Protein AF-A0AB38R4B4-F1 (afdb_monomer_lite)

Foldseek 3Di:
DDDPLQDALVNVCVVCVVVVHDDDSVVSNVVCVVVVRDHDDDDDDDDPDPVPDPDPPPDDPPPDPDPDDDDD

Sequence (72 aa):
MKSRKIYGSPKITQELHKQGIRVSQKTVARIMSEEGLRSITVRQFKATTNSNHPYNVYEQSIETKLPSNGSE

Secondary structure (DSSP, 8-state):
----S---HHHHHHHHHHTT----HHHHHHHHHHTT------------------------------------

InterPro domains:
  IPR025948 HTH-like domain [PF13276] (2-44)
  IPR050900 Transposase IS3/IS150/IS904 [PTHR46889] (2-66)

pLDDT: mean 73.06, std 17.06, range [39.47, 94.0]

Radius of gyration: 28.22 Å; chains: 1; bounding box: 41×39×79 Å

Structure (mmCIF, N/CA/C/O backbone):
data_AF-A0AB38R4B4-F1
#
_entry.id   AF-A0AB38R4B4-F1
#
loop_
_atom_site.group_PDB
_atom_site.id
_atom_site.type_symbol
_atom_site.label_atom_id
_atom_site.label_alt_id
_atom_site.label_comp_id
_atom_site.label_asym_id
_atom_site.label_entity_id
_atom_site.label_seq_id
_atom_site.pdbx_PDB_ins_code
_atom_site.Cartn_x
_atom_site.Cartn_y
_atom_site.Cartn_z
_atom_site.occupancy
_atom_site.B_iso_or_equiv
_atom_site.auth_seq_id
_atom_site.auth_comp_id
_atom_site.auth_asym_id
_atom_site.auth_atom_id
_atom_site.pdbx_PDB_model_num
ATOM 1 N N . MET A 1 1 ? -15.499 -11.097 -10.489 1.00 41.22 1 MET A N 1
ATOM 2 C CA . MET A 1 1 ? -14.576 -9.939 -10.596 1.00 41.22 1 MET A CA 1
ATOM 3 C C . MET A 1 1 ? -13.279 -10.273 -9.871 1.00 41.22 1 MET A C 1
ATOM 5 O O . MET A 1 1 ? -13.341 -10.640 -8.708 1.00 41.22 1 MET A O 1
ATOM 9 N N . LYS A 1 2 ? -12.119 -10.217 -10.539 1.00 51.38 2 LYS A N 1
ATOM 10 C CA . LYS A 1 2 ? -10.818 -10.560 -9.935 1.00 51.38 2 LYS A CA 1
ATOM 11 C C . LYS A 1 2 ? -10.014 -9.272 -9.736 1.00 51.38 2 LYS A C 1
ATOM 13 O O . LYS A 1 2 ? -9.730 -8.566 -10.699 1.00 51.38 2 LYS A O 1
ATOM 18 N N . SER A 1 3 ? -9.696 -8.939 -8.485 1.00 61.06 3 SER A N 1
ATOM 19 C CA . SER A 1 3 ? -8.823 -7.810 -8.139 1.00 61.06 3 SER A CA 1
ATOM 20 C C . SER A 1 3 ? -7.459 -7.993 -8.815 1.00 61.06 3 SER A C 1
ATOM 22 O O . SER A 1 3 ? -6.847 -9.054 -8.698 1.00 61.06 3 SER A O 1
ATOM 24 N N . ARG A 1 4 ? -6.951 -6.961 -9.504 1.00 67.25 4 ARG A N 1
ATOM 25 C CA . ARG A 1 4 ? -5.647 -6.986 -10.202 1.00 67.25 4 ARG A CA 1
ATOM 26 C C . ARG A 1 4 ? -4.431 -7.043 -9.254 1.00 67.25 4 ARG A C 1
ATOM 28 O O . ARG A 1 4 ? -3.314 -6.793 -9.686 1.00 67.25 4 ARG A O 1
ATOM 35 N N . LYS A 1 5 ? -4.637 -7.314 -7.956 1.00 66.69 5 LYS A N 1
ATOM 36 C CA . LYS A 1 5 ? -3.617 -7.281 -6.886 1.00 66.69 5 LYS A CA 1
ATOM 37 C C . LYS A 1 5 ? -2.837 -5.952 -6.813 1.00 66.69 5 LYS A C 1
ATOM 39 O O . LYS A 1 5 ? -1.746 -5.892 -6.263 1.00 66.69 5 LYS A O 1
ATOM 44 N N . ILE A 1 6 ? -3.404 -4.869 -7.354 1.00 72.56 6 ILE A N 1
ATOM 45 C CA . ILE A 1 6 ? -2.813 -3.515 -7.353 1.00 72.56 6 ILE A CA 1
ATOM 46 C C . ILE A 1 6 ? -3.015 -2.834 -5.988 1.00 72.56 6 ILE A C 1
ATOM 48 O O . ILE A 1 6 ? -2.297 -1.906 -5.617 1.00 72.56 6 ILE A O 1
ATOM 52 N N . TYR A 1 7 ? -4.028 -3.261 -5.236 1.00 80.25 7 TYR A N 1
ATOM 53 C CA . TYR A 1 7 ? -4.399 -2.637 -3.974 1.00 80.25 7 TYR A CA 1
ATOM 54 C C . TYR A 1 7 ? -3.426 -3.044 -2.862 1.00 80.25 7 TYR A C 1
ATOM 56 O O . TYR A 1 7 ? -3.284 -4.222 -2.548 1.00 80.25 7 TYR A O 1
ATOM 64 N N . GLY A 1 8 ? -2.748 -2.050 -2.288 1.00 84.31 8 GLY A N 1
ATOM 65 C CA . GLY A 1 8 ? -1.956 -2.193 -1.068 1.00 84.31 8 GLY A CA 1
ATOM 66 C C . GLY A 1 8 ? -2.760 -1.864 0.187 1.00 84.31 8 GLY A C 1
ATOM 67 O O . GLY A 1 8 ? -3.887 -1.367 0.096 1.00 84.31 8 GLY A O 1
ATOM 68 N N . SER A 1 9 ? -2.133 -2.038 1.355 1.00 85.81 9 SER A N 1
ATOM 69 C CA . SER A 1 9 ? -2.750 -1.731 2.650 1.00 85.81 9 SER A CA 1
ATOM 70 C C . SER A 1 9 ? -3.370 -0.326 2.743 1.00 85.81 9 SER A C 1
ATOM 72 O O . SER A 1 9 ? -4.469 -0.243 3.294 1.00 85.81 9 SER A O 1
ATOM 74 N N . PRO A 1 10 ? -2.813 0.762 2.153 1.00 89.12 10 PRO A N 1
ATOM 75 C CA . PRO A 1 10 ? -3.459 2.075 2.213 1.00 89.12 10 PRO A CA 1
ATOM 76 C C . PRO A 1 10 ? -4.800 2.114 1.468 1.00 89.12 10 PRO A C 1
ATOM 78 O O . PRO A 1 10 ? -5.793 2.599 2.002 1.00 89.12 10 PRO A O 1
ATOM 81 N N . LYS A 1 11 ? -4.849 1.573 0.241 1.00 87.50 11 LYS A N 1
ATOM 82 C CA . LYS A 1 11 ? -6.064 1.604 -0.591 1.00 87.50 11 LYS A CA 1
ATOM 83 C C . LYS A 1 11 ? -7.152 0.692 -0.033 1.00 87.50 11 LYS A C 1
ATOM 85 O O . LYS A 1 11 ? -8.318 1.062 -0.055 1.00 87.50 11 LYS A O 1
ATOM 90 N N . ILE A 1 12 ? -6.763 -0.474 0.484 1.00 88.19 12 ILE A N 1
ATOM 91 C CA . ILE A 1 12 ? -7.695 -1.409 1.123 1.00 88.19 12 ILE A CA 1
ATOM 92 C C . ILE A 1 12 ? -8.291 -0.774 2.382 1.00 88.19 12 ILE A C 1
ATOM 94 O O . ILE A 1 12 ? -9.500 -0.817 2.566 1.00 88.19 12 ILE A O 1
ATOM 98 N N . THR A 1 13 ? -7.472 -0.112 3.205 1.00 91.44 13 THR A N 1
ATOM 99 C CA . THR A 1 13 ? -7.952 0.577 4.416 1.00 91.44 13 THR A CA 1
ATOM 100 C C . THR A 1 13 ? -8.969 1.670 4.083 1.00 91.44 13 THR A C 1
ATOM 102 O O . THR A 1 13 ? -10.016 1.733 4.718 1.00 91.44 13 THR A O 1
ATOM 105 N N . GLN A 1 14 ? -8.707 2.493 3.061 1.00 90.25 14 GLN A N 1
ATOM 106 C CA . GLN A 1 14 ? -9.652 3.529 2.625 1.00 90.25 14 GLN A CA 1
ATOM 107 C C . GLN A 1 14 ? -10.982 2.942 2.148 1.00 90.25 14 GLN A C 1
ATOM 109 O O . GLN A 1 14 ? -12.039 3.485 2.453 1.00 90.25 14 GLN A O 1
ATOM 114 N N . GLU A 1 15 ? -10.943 1.835 1.407 1.00 90.19 15 GLU A N 1
ATOM 115 C CA . GLU A 1 15 ? -12.162 1.196 0.915 1.00 90.19 15 GLU A CA 1
ATOM 116 C C . GLU A 1 15 ? -12.974 0.569 2.055 1.00 90.19 15 GLU A C 1
ATOM 118 O O . GLU A 1 15 ? -14.191 0.722 2.101 1.00 90.19 15 GLU A O 1
ATOM 123 N N . LEU A 1 16 ? -12.300 -0.040 3.035 1.00 91.31 16 LEU A N 1
ATOM 124 C CA . LEU A 1 16 ? -12.940 -0.545 4.251 1.00 91.31 16 LEU A CA 1
ATOM 125 C C . LEU A 1 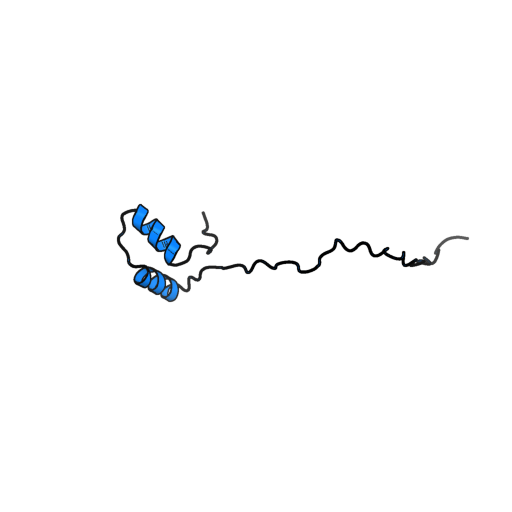16 ? -13.584 0.589 5.058 1.00 91.31 16 LEU A C 1
ATOM 127 O O . LEU A 1 16 ? -14.709 0.443 5.529 1.00 91.31 16 LEU A O 1
ATOM 131 N N . HIS A 1 17 ? -12.934 1.752 5.148 1.00 93.31 17 HIS A N 1
ATOM 132 C CA . HIS A 1 17 ? -13.508 2.924 5.819 1.00 93.31 17 HIS A CA 1
ATOM 133 C C . HIS A 1 17 ? -14.763 3.444 5.114 1.00 93.31 17 HIS A C 1
ATOM 135 O O . HIS A 1 17 ? -15.727 3.789 5.793 1.00 93.31 17 HIS A O 1
ATOM 141 N N . LYS A 1 18 ? -14.802 3.451 3.774 1.00 92.12 18 LYS A N 1
ATOM 142 C CA . LYS A 1 18 ? -16.015 3.811 3.012 1.00 92.12 18 LYS A CA 1
ATOM 143 C C . LYS A 1 18 ? -17.172 2.845 3.254 1.00 92.12 18 LYS A C 1
ATOM 145 O O . LYS A 1 18 ? -18.324 3.256 3.216 1.00 92.12 18 LYS A O 1
ATOM 150 N N . GLN A 1 19 ? -16.864 1.580 3.521 1.00 92.50 19 GLN A N 1
ATOM 151 C CA . GLN A 1 19 ? -17.844 0.559 3.894 1.00 92.50 19 GLN A CA 1
ATOM 152 C C . GLN A 1 19 ? -18.245 0.635 5.380 1.00 92.50 19 GLN A C 1
ATOM 154 O O . GLN A 1 19 ? -19.004 -0.204 5.853 1.00 92.50 19 GLN A O 1
ATOM 159 N N . GLY A 1 20 ? -17.741 1.623 6.131 1.00 93.12 20 GLY A N 1
ATOM 160 C CA . GLY A 1 20 ? -18.030 1.813 7.556 1.00 93.12 20 GLY A CA 1
ATOM 161 C C . GLY A 1 20 ? -17.171 0.962 8.496 1.00 93.12 20 GLY A C 1
ATOM 162 O O . GLY A 1 20 ? -17.344 1.015 9.713 1.00 93.12 20 GLY A O 1
ATOM 163 N N . ILE A 1 21 ? -16.212 0.200 7.969 1.00 92.31 21 ILE A N 1
ATOM 164 C CA . ILE A 1 21 ? -15.349 -0.684 8.753 1.00 92.31 21 ILE A CA 1
ATOM 165 C C . ILE A 1 21 ? -14.135 0.112 9.244 1.00 92.31 21 ILE A C 1
ATOM 167 O O . ILE A 1 21 ? -13.222 0.415 8.476 1.00 92.31 21 ILE A O 1
ATOM 171 N N . ARG A 1 22 ? -14.077 0.429 10.544 1.00 92.44 22 ARG A N 1
ATOM 172 C CA . ARG A 1 22 ? -12.905 1.082 11.158 1.00 92.44 22 ARG A CA 1
ATOM 173 C C . ARG A 1 22 ? -11.795 0.069 11.420 1.00 92.44 22 ARG A C 1
ATOM 175 O O . ARG A 1 22 ? -11.786 -0.608 12.441 1.00 92.44 22 ARG A O 1
ATOM 182 N N . VAL A 1 23 ? -10.813 0.027 10.525 1.00 92.62 23 VAL A N 1
ATOM 183 C CA . VAL A 1 23 ? -9.574 -0.748 10.702 1.00 92.62 23 VAL A CA 1
ATOM 184 C C . VAL A 1 23 ? -8.341 0.132 10.560 1.00 92.62 23 VAL A C 1
ATOM 186 O O . VAL A 1 23 ? -8.340 1.114 9.818 1.00 92.62 23 VAL A O 1
ATOM 189 N N . SER A 1 24 ? -7.272 -0.222 11.272 1.00 93.00 24 SER A N 1
ATOM 190 C CA . SER A 1 24 ? -5.979 0.435 11.097 1.00 93.00 24 SER A CA 1
ATOM 191 C C . SER A 1 24 ? -5.251 -0.127 9.875 1.00 93.00 24 SER A C 1
ATOM 193 O O . SER A 1 24 ? -5.355 -1.316 9.564 1.00 93.00 24 SER A O 1
ATOM 195 N N . GLN A 1 25 ? -4.433 0.700 9.225 1.00 91.38 25 GLN A N 1
ATOM 196 C CA . GLN A 1 25 ? -3.603 0.243 8.110 1.00 91.38 25 GLN A CA 1
ATOM 197 C C . GLN A 1 25 ? -2.620 -0.866 8.529 1.00 91.38 25 GLN A C 1
ATOM 199 O O . GLN A 1 25 ? -2.338 -1.760 7.733 1.00 91.38 25 GLN A O 1
ATOM 204 N N . LYS A 1 26 ? -2.129 -0.850 9.779 1.00 94.00 26 LYS A N 1
ATOM 205 C CA . LYS A 1 26 ? -1.275 -1.917 10.332 1.00 94.00 26 LYS A CA 1
ATOM 206 C C . LYS A 1 26 ? -2.002 -3.258 10.375 1.00 94.00 26 LYS A C 1
ATOM 208 O O . LYS A 1 26 ? -1.418 -4.268 9.997 1.00 94.00 26 LYS A O 1
ATOM 213 N N . THR A 1 27 ? -3.267 -3.260 10.793 1.00 93.12 27 THR A N 1
ATOM 214 C CA . THR A 1 27 ? -4.106 -4.466 10.822 1.00 93.12 27 THR A CA 1
ATOM 215 C C . THR A 1 27 ? -4.272 -5.031 9.416 1.00 93.12 27 THR A C 1
ATOM 217 O O . THR A 1 27 ? -4.015 -6.207 9.191 1.00 93.12 27 THR A O 1
ATOM 220 N N . VAL A 1 28 ? -4.604 -4.173 8.447 1.00 91.88 28 VAL A N 1
ATOM 221 C CA . VAL A 1 28 ? -4.739 -4.576 7.042 1.00 91.88 28 VAL A CA 1
ATOM 222 C C . VAL A 1 28 ? -3.417 -5.106 6.489 1.00 91.88 28 VAL A C 1
ATOM 224 O O . VAL A 1 28 ? -3.407 -6.139 5.836 1.00 91.88 28 VAL A O 1
ATOM 227 N N . ALA A 1 29 ? -2.293 -4.443 6.770 1.00 90.62 29 ALA A N 1
ATOM 228 C CA . ALA A 1 29 ? -0.975 -4.900 6.334 1.00 90.62 29 ALA A CA 1
ATOM 229 C C . ALA A 1 29 ? -0.608 -6.271 6.920 1.00 90.62 29 ALA A C 1
ATOM 231 O O . ALA A 1 29 ? -0.030 -7.094 6.220 1.00 90.62 29 ALA A O 1
ATOM 232 N N . ARG A 1 30 ? -0.968 -6.531 8.180 1.00 92.75 30 ARG A N 1
ATOM 233 C CA . ARG A 1 30 ? -0.729 -7.821 8.827 1.00 92.75 30 ARG A CA 1
ATOM 234 C C . ARG A 1 30 ? -1.567 -8.935 8.200 1.00 92.75 30 ARG A C 1
ATOM 236 O O . ARG A 1 30 ? -0.991 -9.945 7.823 1.00 92.75 30 ARG A O 1
ATOM 243 N N . ILE A 1 31 ? -2.864 -8.701 7.991 1.00 90.81 31 ILE A N 1
ATOM 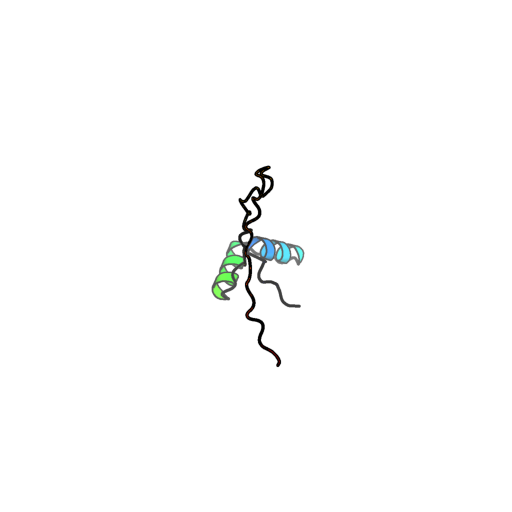244 C CA . ILE A 1 31 ? -3.751 -9.640 7.282 1.00 90.81 31 ILE A CA 1
ATOM 245 C C . ILE A 1 31 ? -3.229 -9.895 5.865 1.00 90.81 31 ILE A C 1
ATOM 247 O O . ILE A 1 31 ? -3.164 -11.031 5.418 1.00 90.81 31 ILE A O 1
ATOM 251 N N . MET A 1 32 ? -2.792 -8.846 5.158 1.00 89.50 32 MET A N 1
ATOM 252 C CA . MET A 1 32 ? -2.186 -9.001 3.837 1.00 89.50 32 MET A CA 1
ATOM 253 C C . MET A 1 32 ? -0.948 -9.904 3.872 1.00 89.50 32 MET A C 1
ATOM 255 O O . MET A 1 32 ? -0.804 -10.745 2.995 1.00 89.50 32 MET A O 1
ATOM 259 N N . SER A 1 33 ? -0.073 -9.758 4.868 1.00 88.81 33 SER A N 1
ATOM 260 C CA . SER A 1 33 ? 1.109 -10.614 5.015 1.00 88.81 33 SER A CA 1
ATOM 261 C C . SER A 1 33 ? 0.758 -12.057 5.382 1.00 88.81 33 SER A C 1
ATOM 263 O O . SER A 1 33 ? 1.344 -12.971 4.808 1.00 88.81 33 SER A O 1
ATOM 265 N N . GLU A 1 34 ? -0.189 -12.261 6.303 1.00 91.06 34 GLU A N 1
ATOM 266 C CA . GLU A 1 34 ? -0.669 -13.586 6.730 1.00 91.06 34 GLU A CA 1
ATOM 267 C C . GLU A 1 34 ? -1.296 -14.353 5.552 1.00 91.06 34 GLU A C 1
ATOM 269 O O . GLU A 1 34 ? -1.004 -15.528 5.350 1.00 91.06 34 GLU A O 1
ATOM 274 N N . GLU A 1 35 ? -2.041 -13.657 4.692 1.00 88.62 35 GLU A N 1
ATOM 275 C CA . GLU A 1 35 ? -2.666 -14.211 3.483 1.00 88.62 35 GLU A CA 1
ATOM 276 C C . GLU A 1 35 ? -1.726 -14.247 2.257 1.00 88.62 35 GLU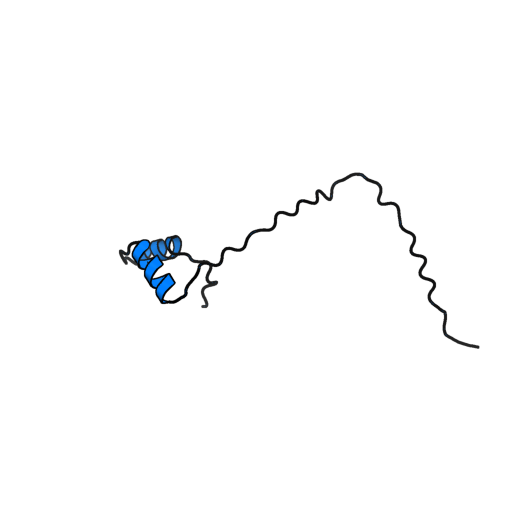 A C 1
ATOM 278 O O . GLU A 1 35 ? -2.139 -14.586 1.144 1.00 88.62 35 GLU A O 1
ATOM 283 N N . GLY A 1 36 ? -0.459 -13.837 2.402 1.00 84.81 36 GLY A N 1
ATOM 284 C CA . GLY A 1 36 ? 0.508 -13.774 1.295 1.00 84.81 36 GLY A CA 1
ATOM 285 C C . GLY A 1 36 ? 0.141 -12.775 0.182 1.00 84.81 36 GLY A C 1
ATOM 286 O O . GLY A 1 36 ? 0.623 -12.867 -0.954 1.00 84.81 36 GLY A O 1
ATOM 287 N N . LEU A 1 37 ? -0.725 -11.806 0.478 1.00 84.75 37 LEU A N 1
ATOM 288 C CA . LEU A 1 37 ? -1.157 -10.750 -0.427 1.00 84.75 37 LEU A CA 1
ATOM 289 C C . LEU A 1 37 ? -0.120 -9.624 -0.470 1.00 84.75 37 LEU A C 1
ATOM 291 O O . LEU A 1 37 ? 0.150 -8.941 0.513 1.00 84.75 37 LEU A O 1
ATOM 295 N N . ARG A 1 38 ? 0.405 -9.356 -1.666 1.00 80.44 38 ARG A N 1
ATOM 296 C CA . ARG A 1 38 ? 1.315 -8.233 -1.932 1.00 80.44 38 ARG A CA 1
ATOM 297 C C . ARG A 1 38 ? 0.753 -7.3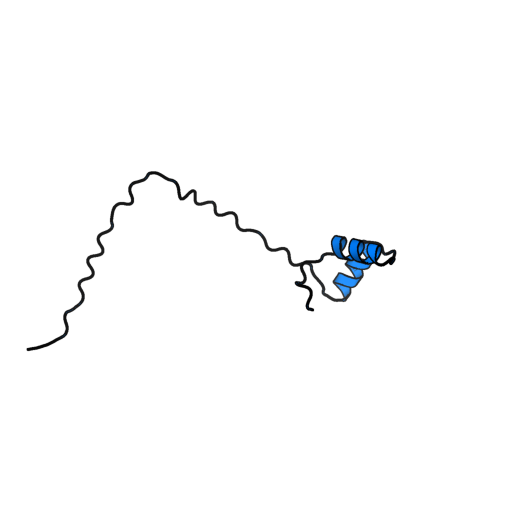15 -3.006 1.00 80.44 38 ARG A C 1
ATOM 299 O O . ARG A 1 38 ? 0.201 -7.793 -3.999 1.00 80.44 38 ARG A O 1
ATOM 306 N N . SER A 1 39 ? 0.928 -6.005 -2.831 1.00 80.81 39 SER A N 1
ATOM 307 C CA . SER A 1 39 ? 0.606 -5.036 -3.878 1.00 80.81 39 SER A CA 1
ATOM 308 C C . SER A 1 39 ? 1.585 -5.178 -5.038 1.00 80.81 39 SER A C 1
ATOM 310 O O . SER A 1 39 ? 2.799 -5.108 -4.842 1.00 80.81 39 SER A O 1
ATOM 312 N N . ILE A 1 40 ? 1.065 -5.341 -6.250 1.00 78.94 40 ILE A N 1
ATOM 313 C CA . ILE A 1 40 ? 1.873 -5.323 -7.466 1.00 78.94 40 ILE A CA 1
ATOM 314 C C . ILE A 1 40 ? 2.123 -3.864 -7.852 1.00 78.94 40 ILE A C 1
ATOM 316 O O . ILE A 1 40 ? 1.204 -3.166 -8.283 1.00 78.94 40 ILE A O 1
ATOM 320 N N . THR A 1 41 ? 3.374 -3.424 -7.732 1.00 72.81 41 THR A N 1
ATOM 321 C CA . THR A 1 41 ? 3.841 -2.153 -8.298 1.00 72.81 41 THR A CA 1
ATOM 322 C C . THR A 1 41 ? 4.678 -2.462 -9.532 1.00 72.81 41 THR A C 1
ATOM 324 O O . THR A 1 41 ? 5.763 -3.028 -9.422 1.00 72.81 41 THR A O 1
ATOM 327 N N . VAL A 1 42 ? 4.179 -2.110 -10.717 1.00 70.00 42 VAL A N 1
ATOM 328 C CA . VAL A 1 42 ? 4.963 -2.175 -11.957 1.00 70.00 42 VAL A CA 1
ATOM 329 C C . VAL A 1 42 ? 5.850 -0.935 -12.055 1.00 70.00 42 VAL A C 1
ATOM 331 O O . VAL A 1 42 ? 5.357 0.193 -12.028 1.00 70.00 42 VAL A O 1
ATOM 334 N N . ARG A 1 43 ? 7.169 -1.134 -12.157 1.00 69.25 43 ARG A N 1
ATOM 335 C CA . ARG A 1 43 ? 8.115 -0.053 -12.454 1.00 69.25 43 ARG A CA 1
ATOM 336 C C . ARG A 1 43 ? 7.895 0.373 -13.903 1.00 69.25 43 ARG A C 1
ATOM 338 O O . ARG A 1 43 ? 8.135 -0.419 -14.809 1.00 69.25 43 ARG A O 1
ATOM 345 N N . GLN A 1 44 ? 7.447 1.607 -14.126 1.00 68.75 44 GLN A N 1
ATOM 346 C CA . GLN A 1 44 ? 7.389 2.148 -15.482 1.00 68.75 44 GLN A CA 1
ATOM 347 C C . GLN A 1 44 ? 8.821 2.367 -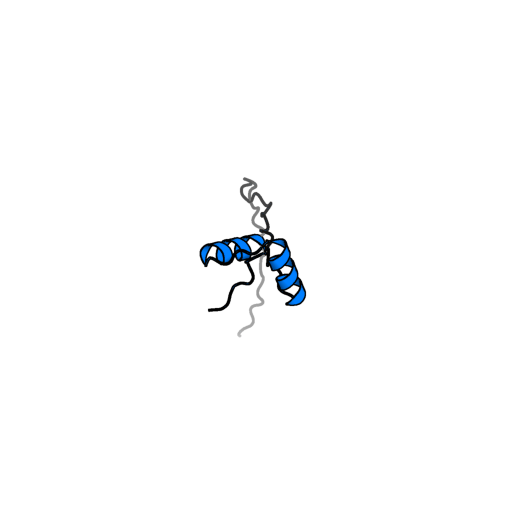15.982 1.00 68.75 44 GLN A C 1
ATOM 349 O O . GLN A 1 44 ? 9.599 3.091 -15.356 1.00 68.75 44 GLN A O 1
ATOM 354 N N . PHE A 1 45 ? 9.192 1.696 -17.072 1.00 72.19 45 PHE A N 1
ATOM 355 C CA . PHE A 1 45 ? 10.482 1.898 -17.723 1.00 72.19 45 PHE A CA 1
ATOM 356 C C . PHE A 1 45 ? 10.414 3.217 -18.501 1.00 72.19 45 PHE A C 1
ATOM 358 O O . PHE A 1 45 ? 9.626 3.348 -19.435 1.00 72.19 45 PHE A O 1
ATOM 365 N N . LYS A 1 46 ? 11.200 4.219 -18.096 1.00 72.06 46 LYS A N 1
ATOM 366 C CA . LYS A 1 46 ? 11.351 5.461 -18.861 1.00 72.06 46 LYS A CA 1
ATOM 367 C C . LYS A 1 46 ? 12.356 5.179 -19.977 1.00 72.06 46 LYS A C 1
ATOM 369 O O . LYS A 1 46 ? 13.523 4.943 -19.679 1.00 72.06 46 LYS A O 1
ATOM 374 N N . ALA A 1 47 ? 11.910 5.150 -21.231 1.00 68.81 47 ALA A N 1
ATOM 375 C CA . ALA A 1 47 ? 12.818 5.032 -22.369 1.00 68.81 47 ALA A CA 1
ATOM 376 C C . ALA A 1 47 ? 13.759 6.251 -22.384 1.00 68.81 47 ALA A C 1
ATOM 378 O O . ALA A 1 47 ? 13.294 7.388 -22.409 1.00 68.81 47 ALA A O 1
ATOM 379 N N . THR A 1 48 ? 15.072 6.025 -22.310 1.00 66.94 48 THR A N 1
ATOM 380 C CA . THR A 1 48 ? 16.095 7.087 -22.343 1.00 66.94 48 THR A CA 1
ATOM 381 C C . THR A 1 48 ? 16.653 7.339 -23.741 1.00 66.94 48 THR A C 1
ATOM 383 O O . THR A 1 48 ? 17.566 8.145 -23.892 1.00 66.94 48 THR A O 1
ATOM 386 N N . THR A 1 49 ? 16.108 6.700 -24.776 1.00 69.56 49 THR A N 1
ATOM 387 C CA . THR A 1 49 ? 16.488 7.005 -26.156 1.00 69.56 49 THR A CA 1
ATOM 388 C C . THR A 1 49 ? 15.704 8.224 -26.622 1.00 69.56 49 THR A C 1
ATOM 390 O O . THR A 1 49 ? 14.523 8.134 -26.950 1.00 69.56 49 THR A O 1
ATOM 393 N N . ASN A 1 50 ? 16.365 9.382 -26.638 1.00 60.44 50 ASN A N 1
ATOM 394 C CA . ASN A 1 50 ? 15.922 10.509 -27.446 1.00 60.44 50 ASN A CA 1
ATOM 395 C C . ASN A 1 50 ? 16.136 10.135 -28.921 1.00 60.44 50 ASN A C 1
ATOM 397 O O . ASN A 1 50 ? 17.194 10.397 -29.485 1.00 60.44 50 ASN A O 1
ATOM 401 N N . SER A 1 51 ? 15.142 9.485 -29.532 1.00 58.12 51 SER A N 1
ATOM 402 C CA . SER A 1 51 ? 15.156 9.118 -30.956 1.00 58.12 51 SER A CA 1
ATOM 403 C C . SER A 1 51 ? 15.029 10.327 -31.893 1.00 58.12 51 SER A C 1
ATOM 405 O O . SER A 1 51 ? 14.929 10.146 -33.100 1.00 58.12 51 SER A O 1
ATOM 407 N N . ASN A 1 52 ? 15.024 11.554 -31.362 1.00 61.03 52 ASN A N 1
ATOM 408 C CA . ASN A 1 52 ? 14.986 12.789 -32.132 1.00 61.03 52 ASN A CA 1
ATOM 409 C C . ASN A 1 52 ? 16.391 13.406 -32.222 1.00 61.03 52 ASN A C 1
ATOM 411 O O . ASN A 1 52 ? 16.635 14.513 -31.739 1.00 61.03 52 ASN A O 1
ATOM 415 N N . HIS A 1 53 ? 17.339 12.656 -32.792 1.00 68.50 53 HIS A N 1
ATOM 416 C CA . HIS A 1 53 ? 18.633 13.202 -33.191 1.00 68.50 53 HIS A CA 1
ATOM 417 C C . HIS A 1 53 ? 18.676 13.352 -34.716 1.00 68.50 53 HIS A C 1
ATOM 419 O O . HIS A 1 53 ? 18.400 12.385 -35.422 1.00 68.50 53 HIS A O 1
ATOM 425 N N . PRO A 1 54 ? 19.051 14.532 -35.243 1.00 59.84 54 PRO A N 1
ATOM 426 C CA . PRO A 1 54 ? 19.087 14.817 -36.677 1.00 59.84 54 PRO A CA 1
ATOM 427 C C . PRO A 1 54 ? 20.332 14.221 -37.354 1.00 59.84 54 PRO A C 1
ATOM 429 O O . PRO A 1 54 ? 20.930 14.851 -38.224 1.00 59.84 54 PRO A O 1
ATOM 432 N N . TYR A 1 55 ? 20.786 13.041 -36.925 1.00 60.34 55 TYR A N 1
ATOM 433 C CA . TYR A 1 55 ? 21.889 12.371 -37.600 1.00 60.34 55 TYR A CA 1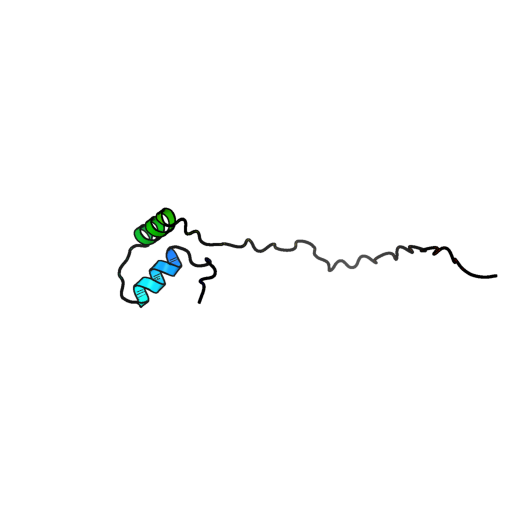
ATOM 434 C C . TYR A 1 55 ? 21.325 11.576 -38.772 1.00 60.34 55 TYR A C 1
ATOM 436 O O . TYR A 1 55 ? 20.428 10.752 -38.593 1.00 60.34 55 TYR A O 1
ATOM 444 N N . ASN A 1 56 ? 21.832 11.864 -39.971 1.00 57.75 56 ASN A N 1
ATOM 445 C CA . ASN A 1 56 ? 21.433 11.195 -41.199 1.00 57.75 56 ASN A CA 1
ATOM 446 C C . ASN A 1 56 ? 21.684 9.691 -41.026 1.00 57.75 56 ASN A C 1
ATOM 448 O O . ASN A 1 56 ? 22.826 9.273 -40.809 1.00 57.75 56 ASN A O 1
ATOM 452 N N . VAL A 1 57 ? 20.616 8.893 -41.045 1.00 57.91 57 VAL A N 1
ATOM 453 C CA . VAL A 1 57 ? 20.702 7.432 -41.019 1.00 57.91 57 VAL A CA 1
ATOM 454 C C . VAL A 1 57 ? 21.335 7.049 -42.349 1.00 57.91 57 VAL A C 1
ATOM 456 O O . VAL A 1 57 ? 20.663 7.027 -43.373 1.00 57.91 57 VAL A O 1
ATOM 459 N N . TYR A 1 58 ? 22.655 6.870 -42.366 1.00 59.12 58 TYR A N 1
ATOM 460 C CA . TYR A 1 58 ? 23.327 6.384 -43.560 1.00 59.12 58 TYR A CA 1
ATOM 461 C C . TYR A 1 58 ? 22.724 5.026 -43.912 1.00 59.12 58 TYR A C 1
ATOM 463 O O . TYR A 1 58 ? 22.722 4.103 -43.094 1.00 59.12 58 TYR A O 1
ATOM 471 N N . GLU A 1 59 ? 22.174 4.953 -45.119 1.00 53.66 59 GLU A N 1
ATOM 472 C CA . GLU A 1 59 ? 21.554 3.766 -45.681 1.00 53.66 59 GLU A CA 1
ATOM 473 C C . GLU A 1 59 ? 22.603 2.659 -45.777 1.00 53.66 59 GLU A C 1
ATOM 475 O O . GLU A 1 59 ? 23.522 2.712 -46.594 1.00 53.66 59 GLU A O 1
ATOM 480 N N . GLN A 1 60 ? 22.513 1.665 -44.893 1.00 50.97 60 GLN A N 1
ATOM 481 C CA . GLN A 1 60 ? 23.307 0.455 -45.046 1.00 50.97 60 GLN A CA 1
ATOM 482 C C . GLN A 1 60 ? 22.645 -0.410 -46.116 1.00 50.97 60 GLN A C 1
ATOM 484 O O . GLN A 1 60 ? 21.662 -1.102 -45.856 1.00 50.97 60 GLN A O 1
ATOM 489 N N . SER A 1 61 ? 23.190 -0.353 -47.331 1.00 43.72 61 SER A N 1
ATOM 490 C CA . SER A 1 61 ? 22.824 -1.215 -48.450 1.00 43.72 61 SER A CA 1
ATOM 491 C C . SER A 1 61 ? 23.202 -2.668 -48.142 1.00 43.72 61 SER A C 1
ATOM 493 O O . SER A 1 61 ? 24.308 -3.120 -48.444 1.00 43.72 61 SER A O 1
ATOM 495 N N . ILE A 1 62 ? 22.293 -3.420 -47.527 1.00 57.25 62 ILE A N 1
ATOM 496 C CA . ILE A 1 62 ? 22.373 -4.883 -47.483 1.00 57.25 62 ILE A CA 1
ATOM 497 C C . ILE A 1 62 ? 21.899 -5.427 -48.831 1.00 57.25 62 ILE A C 1
ATOM 499 O O . ILE A 1 62 ? 20.722 -5.724 -49.031 1.00 57.25 62 ILE A O 1
ATOM 503 N N . GLU A 1 63 ? 22.832 -5.540 -49.778 1.00 54.41 63 GLU A N 1
ATOM 504 C CA . GLU A 1 63 ? 22.603 -6.238 -51.041 1.00 54.41 63 GLU A CA 1
ATOM 505 C C . GLU A 1 63 ? 22.431 -7.737 -50.752 1.00 54.41 63 GLU A C 1
ATOM 507 O O . GLU A 1 63 ? 23.384 -8.504 -50.610 1.00 54.41 63 GLU A O 1
ATOM 512 N N . THR A 1 64 ? 21.175 -8.154 -50.600 1.00 47.34 64 THR A N 1
ATOM 513 C CA . THR A 1 64 ? 20.820 -9.561 -50.419 1.00 47.34 64 THR A CA 1
ATOM 514 C C . THR A 1 64 ? 20.857 -10.231 -51.787 1.00 47.34 64 THR A C 1
ATOM 516 O O . THR A 1 64 ? 19.883 -10.182 -52.537 1.00 47.34 64 THR A O 1
ATOM 519 N N . LYS A 1 65 ? 21.983 -10.863 -52.135 1.00 55.53 65 LYS A N 1
ATOM 520 C CA . LYS A 1 65 ? 22.040 -11.780 -53.281 1.00 55.53 65 LYS A CA 1
ATOM 521 C C . LYS A 1 65 ? 21.257 -13.044 -52.934 1.00 55.53 65 LYS A C 1
ATOM 523 O O . LYS A 1 65 ? 21.775 -13.949 -52.286 1.00 55.53 65 LYS A O 1
ATOM 528 N N . LEU A 1 66 ? 19.993 -13.088 -53.343 1.00 58.00 66 LEU A N 1
ATOM 529 C CA . LEU A 1 66 ? 19.226 -14.328 -53.377 1.00 58.00 66 LEU A CA 1
ATOM 530 C C . LEU A 1 66 ? 19.839 -15.245 -54.451 1.00 58.00 66 LEU A C 1
ATOM 532 O O . LEU A 1 66 ? 20.020 -14.788 -55.581 1.00 58.00 66 LEU A O 1
ATOM 536 N N . PRO A 1 67 ? 20.158 -16.518 -54.156 1.00 48.09 67 PRO A N 1
ATOM 537 C CA . PRO A 1 67 ? 20.476 -17.467 -55.210 1.00 48.09 67 PRO A CA 1
ATOM 538 C C . PRO A 1 67 ? 19.194 -17.759 -55.999 1.00 48.09 67 PRO A C 1
ATOM 540 O O . PRO A 1 67 ? 18.222 -18.290 -55.458 1.00 48.09 67 PRO A O 1
ATOM 543 N N . SER A 1 68 ? 19.179 -17.391 -57.281 1.00 52.16 68 SER A N 1
ATOM 544 C CA . SER A 1 68 ? 18.140 -17.797 -58.223 1.00 52.16 68 SER A CA 1
ATOM 545 C C . SER A 1 68 ? 18.269 -19.298 -58.489 1.00 52.16 68 SER A C 1
ATOM 547 O O . SER A 1 68 ? 19.030 -19.728 -59.354 1.00 52.16 68 SER A O 1
ATOM 549 N N . ASN A 1 69 ? 17.537 -20.103 -57.724 1.00 48.25 69 ASN A N 1
ATOM 550 C CA . ASN A 1 69 ? 17.222 -21.469 -58.118 1.00 48.25 69 ASN A CA 1
ATOM 551 C C . ASN A 1 69 ? 16.118 -21.419 -59.184 1.00 48.25 69 ASN A C 1
ATOM 553 O O . ASN A 1 69 ? 15.016 -20.968 -58.874 1.00 48.25 69 ASN A O 1
ATOM 557 N N . GLY A 1 70 ? 16.383 -21.936 -60.389 1.00 43.62 70 GLY A N 1
ATOM 558 C CA . GLY A 1 70 ? 15.323 -22.400 -61.292 1.00 43.62 70 GLY A CA 1
ATOM 559 C C . GLY A 1 70 ? 15.525 -22.151 -62.789 1.00 43.62 70 GLY A C 1
ATOM 560 O O . GLY A 1 70 ? 15.520 -21.004 -63.217 1.00 43.62 70 GLY A O 1
ATOM 561 N N . SER A 1 71 ? 15.576 -23.275 -63.522 1.00 41.91 71 SER A N 1
ATOM 562 C CA . SER A 1 71 ? 15.220 -23.523 -64.937 1.00 41.91 71 SER A CA 1
ATOM 563 C C . SER A 1 71 ? 16.021 -22.827 -66.044 1.00 41.91 71 SER A C 1
ATOM 565 O O . SER A 1 71 ? 15.737 -21.679 -66.368 1.00 41.91 71 SER A O 1
ATOM 567 N N . GLU A 1 72 ? 16.935 -23.553 -66.699 1.00 39.47 72 GLU A N 1
ATOM 568 C CA . GLU A 1 72 ? 16.653 -24.458 -67.837 1.00 39.47 72 GLU A CA 1
ATOM 569 C C . GLU A 1 72 ? 17.765 -25.512 -67.976 1.00 39.47 72 GLU A C 1
ATOM 571 O O . GLU A 1 72 ? 18.936 -25.167 -67.695 1.00 39.47 72 GLU A O 1
#

Organism: Parageobacillus thermoglucosidasius (NCBI:txid1426)